Protein AF-A0ABD3X5U1-F1 (afdb_monomer_lite)

Sequence (118 aa):
MTSWTQRNTDVVCRMMMYHSSTPNHYVFNGTSTTILIGDIQCRGNETDIGLCKAFLDKANCTDDVVGIDCSDGIQARLTGGNSSMGYAQLQENGSWKQICSSSWSSEEANVFCKTLGF

Foldseek 3Di:
DQDDDVLLLLLVLVLVVQPAPDKDKDKDFAPDPDQDWTNFAHPNPDNHSVPTDTDSPRPPCPGIDMDIGSDNPWDWDAPDDDLQDHFIWTDDPNDTDTDDPPPDDPVNVVVRSVSSVD

Organism: Sinanodonta woodiana (NCBI:txid1069815)

pLDDT: mean 85.35, std 11.41, range [44.31, 96.62]

Secondary structure (DSSP, 8-state):
-----HHHHHHHHHHTT---SS-EEEEEE---SS---EEEE--S--SSGGGSEEE--TTS-SSEEEEEE------EEEEEEETTEEEEEEEETTEEEEPPGGG--HHHHHHHHHHTT-

Radius of gyration: 19.7 Å; chains: 1; bounding box: 42×25×54 Å

Structure (mmCIF, N/CA/C/O backbone):
data_AF-A0ABD3X5U1-F1
#
_entry.id   AF-A0ABD3X5U1-F1
#
loop_
_atom_site.group_PDB
_atom_site.id
_atom_site.type_symbol
_atom_site.label_atom_id
_atom_site.label_alt_id
_atom_site.label_comp_id
_atom_site.label_asym_id
_atom_site.label_entity_id
_atom_site.label_seq_id
_atom_site.pdbx_PDB_ins_code
_atom_site.Cartn_x
_atom_site.Cartn_y
_atom_site.Cartn_z
_atom_site.occupancy
_atom_site.B_iso_or_equiv
_atom_site.auth_seq_id
_atom_site.auth_comp_id
_atom_site.auth_asym_id
_atom_site.auth_atom_id
_atom_site.pdbx_PDB_model_num
ATOM 1 N N . MET A 1 1 ? -13.784 -13.616 19.679 1.00 44.31 1 MET A N 1
ATOM 2 C CA . MET A 1 1 ? -13.050 -13.433 18.410 1.00 44.31 1 MET A CA 1
ATOM 3 C C . MET A 1 1 ? -13.490 -12.112 17.822 1.00 44.31 1 MET A C 1
ATOM 5 O O . MET A 1 1 ? -14.577 -12.025 17.267 1.00 44.31 1 MET A O 1
ATOM 9 N N . THR A 1 2 ? -12.695 -11.076 18.039 1.00 56.81 2 THR A N 1
ATOM 10 C CA . THR A 1 2 ? -12.991 -9.709 17.615 1.00 56.81 2 THR A CA 1
ATOM 11 C C . THR A 1 2 ? -12.175 -9.460 16.351 1.00 56.81 2 THR A C 1
ATOM 13 O O . THR A 1 2 ? -11.057 -8.957 16.410 1.00 56.81 2 THR A O 1
ATOM 16 N N . SER A 1 3 ? -12.649 -9.952 15.205 1.00 73.31 3 SER A N 1
ATOM 17 C CA . SER A 1 3 ? -11.890 -9.824 13.958 1.00 73.31 3 SER A CA 1
ATOM 18 C C . SER A 1 3 ? -11.961 -8.384 13.464 1.00 73.31 3 SER A C 1
ATOM 20 O O . SER A 1 3 ? -13.058 -7.877 13.208 1.00 73.31 3 SER A O 1
ATOM 22 N N . TRP A 1 4 ? -10.806 -7.742 13.294 1.00 86.81 4 TRP A N 1
ATOM 23 C CA . TRP A 1 4 ? -10.717 -6.515 12.509 1.00 86.81 4 TRP A CA 1
ATOM 24 C C . TRP A 1 4 ? -11.332 -6.741 11.124 1.00 86.81 4 TRP A C 1
ATOM 26 O O . TRP A 1 4 ? -11.215 -7.825 10.554 1.00 86.81 4 TRP A O 1
ATOM 36 N N . THR A 1 5 ? -12.037 -5.740 10.599 1.00 90.94 5 THR 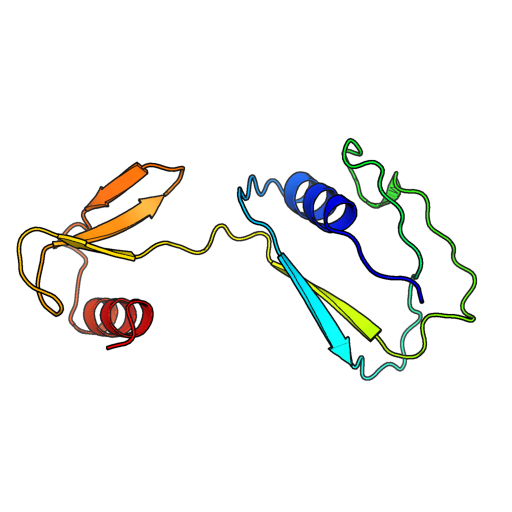A N 1
ATOM 37 C CA . THR A 1 5 ? -12.764 -5.869 9.330 1.00 90.94 5 THR A CA 1
ATOM 38 C C . THR A 1 5 ? -12.230 -4.906 8.285 1.00 90.94 5 THR A C 1
ATOM 40 O O . THR A 1 5 ? -11.718 -3.839 8.619 1.00 90.94 5 THR A O 1
ATOM 43 N N . GLN A 1 6 ? -12.455 -5.233 7.010 1.00 92.19 6 GLN A N 1
ATOM 44 C CA . GLN A 1 6 ? -12.116 -4.343 5.900 1.00 92.19 6 GLN A CA 1
ATOM 45 C C . GLN A 1 6 ? -12.756 -2.955 6.044 1.00 92.19 6 GLN A C 1
ATOM 47 O O . GLN A 1 6 ? -12.113 -1.954 5.770 1.00 92.19 6 GLN A O 1
ATOM 52 N N . ARG A 1 7 ? -13.982 -2.870 6.581 1.00 94.12 7 ARG A N 1
ATOM 53 C CA . ARG A 1 7 ? -14.658 -1.582 6.816 1.00 94.12 7 ARG A CA 1
ATOM 54 C C . ARG A 1 7 ? -13.887 -0.684 7.777 1.00 94.12 7 ARG A C 1
ATOM 56 O O . ARG A 1 7 ? -13.897 0.530 7.606 1.00 94.12 7 ARG A O 1
ATOM 63 N N . ASN A 1 8 ? -13.234 -1.269 8.780 1.00 93.88 8 ASN A N 1
ATOM 64 C CA . ASN A 1 8 ? -12.385 -0.510 9.692 1.00 93.88 8 ASN A CA 1
ATOM 65 C C . ASN A 1 8 ? -11.135 -0.011 8.957 1.00 93.88 8 ASN A C 1
ATOM 67 O O . ASN A 1 8 ? -10.774 1.154 9.095 1.00 93.88 8 ASN A O 1
ATOM 71 N N . THR A 1 9 ? -10.513 -0.872 8.145 1.00 94.00 9 THR A N 1
ATOM 72 C CA . THR A 1 9 ? -9.364 -0.521 7.296 1.00 94.00 9 THR A CA 1
ATOM 73 C C . THR A 1 9 ? -9.698 0.649 6.371 1.00 94.00 9 THR A C 1
ATOM 75 O O . THR A 1 9 ? -8.972 1.640 6.353 1.00 94.00 9 THR A O 1
ATOM 78 N N . ASP A 1 10 ? -10.836 0.590 5.678 1.00 93.44 10 ASP A N 1
ATOM 79 C CA . ASP A 1 10 ? -11.265 1.623 4.733 1.00 93.44 10 ASP A CA 1
ATOM 80 C C . ASP A 1 10 ? -11.475 2.980 5.427 1.00 93.44 10 ASP A C 1
ATOM 82 O O . ASP A 1 10 ? -11.067 4.018 4.903 1.00 93.44 10 ASP A O 1
ATOM 86 N N . VAL A 1 11 ? -12.076 2.988 6.626 1.00 95.12 11 VAL A N 1
ATOM 87 C CA . VAL A 1 11 ? -12.258 4.214 7.422 1.00 95.12 11 VAL A CA 1
ATOM 88 C C . VAL A 1 11 ? -10.913 4.806 7.830 1.00 95.12 11 VAL A C 1
ATOM 90 O O . VAL A 1 11 ? -10.719 6.008 7.661 1.00 95.12 11 VAL A O 1
ATOM 93 N N . VAL A 1 12 ? -9.973 3.989 8.316 1.00 94.88 12 VAL A N 1
ATOM 94 C CA . VAL A 1 12 ? -8.644 4.470 8.729 1.00 94.88 12 VAL A CA 1
ATOM 95 C C . VAL A 1 12 ? -7.865 5.031 7.544 1.00 94.88 12 VAL A C 1
ATOM 97 O O . VAL A 1 12 ? -7.318 6.130 7.631 1.00 94.88 12 VAL A O 1
ATOM 100 N N . CYS A 1 13 ? -7.842 4.319 6.418 1.00 94.31 13 CYS A N 1
ATOM 101 C CA . CYS A 1 13 ? -7.121 4.780 5.239 1.00 94.31 13 CYS A CA 1
ATOM 102 C C . CYS A 1 13 ? -7.712 6.073 4.684 1.00 94.31 13 CYS A C 1
ATOM 104 O O . CYS A 1 13 ? -6.971 7.026 4.435 1.00 94.31 13 CYS A O 1
ATOM 106 N N . ARG A 1 14 ? -9.044 6.162 4.611 1.00 92.81 14 ARG A N 1
ATOM 107 C CA . ARG A 1 14 ? -9.727 7.388 4.195 1.00 92.81 14 ARG A CA 1
ATOM 108 C C . ARG A 1 14 ? -9.484 8.549 5.161 1.00 92.81 14 ARG A C 1
ATOM 110 O O . ARG A 1 14 ? -9.244 9.659 4.699 1.00 92.81 14 ARG A O 1
ATOM 117 N N . MET A 1 15 ? -9.514 8.310 6.474 1.00 94.75 15 MET A N 1
ATOM 118 C CA . MET A 1 15 ? -9.215 9.315 7.507 1.00 94.75 15 MET A CA 1
ATOM 119 C C . MET A 1 15 ? -7.805 9.901 7.334 1.00 94.75 15 MET A C 1
ATOM 121 O O . MET A 1 15 ? -7.598 11.095 7.535 1.00 94.75 15 MET A O 1
ATOM 125 N N . MET A 1 16 ? -6.844 9.079 6.907 1.00 92.19 16 MET A N 1
ATOM 126 C CA . MET A 1 16 ? -5.475 9.498 6.592 1.00 92.19 16 MET A CA 1
ATOM 127 C C . MET A 1 16 ? -5.298 10.026 5.155 1.00 92.19 16 MET A C 1
ATOM 129 O O . MET A 1 16 ? -4.168 10.220 4.714 1.00 92.19 16 MET A O 1
ATOM 133 N N . MET A 1 17 ? -6.391 10.272 4.422 1.00 89.00 17 MET A N 1
ATOM 134 C CA . MET A 1 17 ? -6.410 10.756 3.032 1.00 89.00 17 MET A CA 1
ATOM 135 C C . MET A 1 17 ? -5.829 9.785 1.988 1.00 89.00 17 MET A C 1
ATOM 137 O O . MET A 1 17 ? -5.613 10.171 0.835 1.00 89.00 17 MET A O 1
ATOM 141 N N . TYR A 1 18 ? -5.639 8.513 2.343 1.00 87.56 18 TYR A N 1
ATOM 142 C CA . TYR A 1 18 ? -5.313 7.465 1.381 1.00 87.56 18 TYR A CA 1
ATOM 143 C C . TYR A 1 18 ? -6.588 6.982 0.690 1.00 87.56 18 TYR A C 1
ATOM 145 O O . TYR A 1 18 ? -7.533 6.520 1.330 1.00 87.56 18 TYR A O 1
ATOM 153 N N . HIS A 1 19 ? -6.596 7.059 -0.638 1.00 80.44 19 HIS A N 1
ATOM 154 C CA . HIS A 1 19 ? -7.692 6.585 -1.487 1.00 80.44 19 HIS A CA 1
ATOM 155 C C . HIS A 1 19 ? -7.349 5.225 -2.087 1.00 80.44 19 HIS A C 1
ATOM 157 O O . HIS A 1 19 ? -7.521 5.011 -3.284 1.00 80.44 19 HIS A O 1
ATOM 163 N N . SER A 1 20 ? -6.801 4.341 -1.251 1.00 78.31 20 SER A N 1
ATOM 164 C CA . SER A 1 20 ? -6.371 3.035 -1.714 1.00 78.31 20 SER A CA 1
ATOM 165 C C . SER A 1 20 ? -7.552 2.252 -2.275 1.00 78.31 20 SER A C 1
ATOM 167 O O . SER A 1 20 ? -8.619 2.173 -1.666 1.00 78.31 20 SER A O 1
ATOM 169 N N . SER A 1 21 ? -7.347 1.689 -3.456 1.00 76.25 21 SER A N 1
ATOM 170 C CA . SER A 1 21 ? -8.261 0.767 -4.117 1.00 76.25 21 SER A CA 1
ATOM 171 C C . SER A 1 21 ? -8.263 -0.602 -3.436 1.00 76.25 21 SER A C 1
ATOM 173 O O . SER A 1 21 ? -9.260 -1.321 -3.504 1.00 76.25 21 SER A O 1
ATOM 175 N N . THR A 1 22 ? -7.153 -0.977 -2.793 1.00 83.38 22 THR A N 1
ATOM 176 C CA . THR A 1 22 ? -6.978 -2.281 -2.138 1.00 83.38 22 THR A CA 1
ATOM 177 C C . THR A 1 22 ? -6.273 -2.162 -0.781 1.00 83.38 22 THR A C 1
ATOM 179 O O . THR A 1 22 ? -5.215 -2.771 -0.599 1.00 83.38 22 THR A O 1
ATOM 182 N N . PRO A 1 23 ? -6.819 -1.399 0.184 1.00 89.50 23 PRO A N 1
ATOM 183 C CA . PRO A 1 23 ? -6.197 -1.274 1.490 1.00 89.50 23 PRO A CA 1
ATOM 184 C C . PRO A 1 23 ? -6.267 -2.619 2.210 1.00 89.50 23 PRO A C 1
ATOM 186 O O . PRO A 1 23 ? -7.257 -3.346 2.101 1.00 89.50 23 PRO A O 1
ATOM 189 N N . ASN A 1 24 ? -5.225 -2.954 2.960 1.00 90.69 24 ASN A N 1
ATOM 190 C CA . ASN A 1 24 ? -5.102 -4.251 3.607 1.00 90.69 24 ASN A CA 1
ATOM 191 C C . ASN A 1 24 ? -4.834 -4.113 5.106 1.00 90.69 24 ASN A C 1
ATOM 193 O O . ASN A 1 24 ? -4.445 -3.057 5.605 1.00 90.69 24 ASN A O 1
ATOM 197 N N . HIS A 1 25 ? -5.055 -5.195 5.842 1.00 92.31 25 HIS A N 1
ATOM 198 C CA . HIS A 1 25 ? -4.715 -5.270 7.252 1.00 92.31 25 HIS A CA 1
ATOM 199 C C . HIS A 1 25 ? -4.099 -6.621 7.592 1.00 92.31 25 HIS A C 1
ATOM 201 O O . HIS A 1 25 ? -4.385 -7.642 6.968 1.00 92.31 25 HIS A O 1
ATOM 207 N N . TYR A 1 26 ? -3.262 -6.612 8.618 1.00 90.62 26 TYR A N 1
ATOM 208 C CA . TYR A 1 26 ? -2.515 -7.768 9.081 1.00 90.62 26 TYR A CA 1
ATOM 209 C C . TYR A 1 26 ? -2.676 -7.887 10.589 1.00 90.62 26 TYR A C 1
ATOM 211 O O . TYR A 1 26 ? -2.691 -6.880 11.300 1.00 90.62 26 TYR A O 1
ATOM 219 N N . VAL A 1 27 ? -2.790 -9.120 11.072 1.00 87.56 27 VAL A N 1
ATOM 220 C CA . VAL A 1 27 ? -2.837 -9.419 12.503 1.00 87.56 27 VAL A CA 1
ATOM 221 C C . VAL A 1 27 ? -1.464 -9.912 12.928 1.00 87.56 27 VAL A C 1
ATOM 223 O O . VAL A 1 27 ? -0.914 -10.832 12.321 1.00 87.56 27 VAL A O 1
ATOM 226 N N . PHE A 1 28 ? -0.914 -9.286 13.960 1.00 85.44 28 PHE A N 1
ATOM 227 C CA . PHE A 1 28 ? 0.367 -9.646 14.548 1.00 85.44 28 PHE A CA 1
ATOM 228 C C . PHE A 1 28 ? 0.184 -9.992 16.017 1.00 85.44 28 PHE A C 1
ATOM 230 O O . PHE A 1 28 ? -0.705 -9.462 16.682 1.00 85.44 28 PHE A O 1
ATOM 237 N N . ASN A 1 29 ? 1.093 -10.806 16.545 1.00 84.06 29 ASN A N 1
ATOM 238 C CA . ASN A 1 29 ? 1.205 -10.972 17.985 1.00 84.06 29 ASN A CA 1
ATOM 239 C C . ASN A 1 29 ? 1.816 -9.697 18.566 1.00 84.06 29 ASN A C 1
ATOM 241 O O . ASN A 1 29 ? 2.957 -9.340 18.257 1.00 84.06 29 ASN A O 1
ATOM 245 N N . GLY A 1 30 ? 1.051 -9.005 19.396 1.00 74.31 30 GLY A N 1
ATOM 246 C CA . GLY A 1 30 ? 1.548 -7.922 20.221 1.00 74.31 30 GLY A CA 1
ATOM 247 C C . GLY A 1 30 ? 2.507 -8.443 21.286 1.00 74.31 30 GLY A C 1
ATOM 248 O O . GLY A 1 30 ? 2.537 -9.620 21.633 1.00 74.31 30 GLY A O 1
ATOM 249 N N . THR A 1 31 ? 3.326 -7.542 21.809 1.00 67.19 31 THR A N 1
ATOM 250 C CA . THR A 1 31 ? 4.350 -7.837 22.823 1.00 67.19 31 THR A CA 1
ATOM 251 C C . THR A 1 31 ? 3.987 -7.224 24.187 1.00 67.19 31 THR A C 1
ATOM 253 O O . THR A 1 31 ? 4.861 -6.844 24.960 1.00 67.19 31 THR A O 1
ATOM 256 N N . SER A 1 32 ? 2.690 -7.026 24.456 1.00 64.00 32 SER A N 1
ATOM 257 C CA . SER A 1 32 ? 2.191 -5.822 25.133 1.00 64.00 32 SER A CA 1
ATOM 258 C C . SER A 1 32 ? 2.402 -5.734 26.655 1.00 64.00 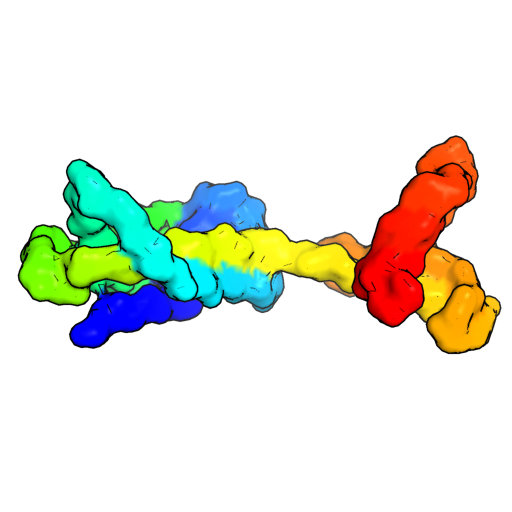32 SER A C 1
ATOM 260 O O . SER A 1 32 ? 1.968 -6.582 27.428 1.00 64.00 32 SER A O 1
ATOM 262 N N . THR A 1 33 ? 2.921 -4.577 27.087 1.00 59.66 33 THR A N 1
ATOM 263 C CA . THR A 1 33 ? 2.695 -3.944 28.406 1.00 59.66 33 THR A CA 1
ATOM 264 C C . THR A 1 33 ? 1.645 -2.811 28.350 1.00 59.66 33 THR A C 1
ATOM 266 O O . THR A 1 33 ? 1.467 -2.069 29.314 1.00 59.66 33 THR A O 1
ATOM 269 N N . THR A 1 34 ? 0.945 -2.644 27.222 1.00 63.84 34 THR A N 1
ATOM 270 C CA . THR A 1 34 ? 0.035 -1.524 26.900 1.00 63.84 34 THR A CA 1
ATOM 271 C C . THR A 1 34 ? -1.447 -1.925 26.933 1.00 63.84 34 THR A C 1
ATOM 273 O O . THR A 1 34 ? -1.813 -3.077 26.698 1.00 63.84 34 THR A O 1
ATOM 276 N N . ILE A 1 35 ? -2.319 -0.949 27.212 1.00 64.94 35 ILE A N 1
ATOM 277 C CA . ILE A 1 35 ? -3.782 -1.086 27.146 1.00 64.94 35 ILE A CA 1
ATOM 278 C C . ILE A 1 35 ? -4.223 -1.157 25.677 1.00 64.94 35 ILE A C 1
ATOM 280 O O . ILE A 1 35 ? -3.996 -0.217 24.920 1.00 64.94 35 ILE A O 1
ATOM 284 N N . LEU A 1 36 ? -4.877 -2.255 25.296 1.00 73.00 36 LEU A N 1
ATOM 285 C CA . LEU A 1 36 ? -5.425 -2.469 23.955 1.00 73.00 36 LEU A CA 1
ATOM 286 C C . LEU A 1 36 ? -6.890 -2.007 23.871 1.00 73.00 36 LEU A C 1
ATOM 288 O O . LEU A 1 36 ? -7.640 -2.128 24.842 1.00 73.00 36 LEU A O 1
ATOM 292 N N . ILE A 1 37 ? -7.289 -1.505 22.698 1.00 76.19 37 ILE A N 1
ATOM 293 C CA . ILE A 1 37 ? -8.681 -1.194 22.344 1.00 76.19 37 ILE A CA 1
ATOM 294 C C . ILE A 1 37 ? -9.151 -2.263 21.360 1.00 76.19 37 ILE A C 1
ATOM 296 O O . ILE A 1 37 ? -8.573 -2.412 20.284 1.00 76.19 37 ILE A O 1
ATOM 300 N N . GLY A 1 38 ? -10.186 -3.004 21.745 1.00 77.00 38 GLY A N 1
ATOM 301 C CA . GLY A 1 38 ? -10.779 -4.060 20.932 1.00 77.00 38 GLY A CA 1
ATOM 302 C C . GLY A 1 38 ? -12.082 -3.644 20.256 1.00 77.00 38 GLY A C 1
ATOM 303 O O . GLY A 1 38 ? -12.615 -2.560 20.493 1.00 77.00 38 GLY A O 1
ATOM 304 N N . ASP A 1 39 ? -12.607 -4.551 19.428 1.00 81.12 39 ASP A N 1
ATOM 305 C CA . ASP A 1 39 ? -13.998 -4.520 18.954 1.00 81.12 39 ASP A CA 1
ATOM 306 C C . ASP A 1 39 ? -14.447 -3.203 18.296 1.00 81.12 39 ASP A C 1
ATOM 308 O O . ASP A 1 39 ? -15.582 -2.746 18.459 1.00 81.12 39 ASP A O 1
ATOM 312 N N . ILE A 1 40 ? -13.563 -2.588 17.509 1.00 87.75 40 ILE A N 1
ATOM 313 C CA . ILE A 1 40 ? -13.939 -1.464 16.650 1.00 87.75 40 ILE A CA 1
ATOM 314 C C . ILE A 1 40 ? -14.834 -1.996 15.522 1.00 87.75 40 ILE A C 1
ATOM 316 O O . ILE A 1 40 ? -14.470 -2.926 14.802 1.00 87.75 40 ILE A O 1
ATOM 320 N N . GLN A 1 41 ? -16.020 -1.412 15.372 1.00 90.56 41 GLN A N 1
ATOM 321 C CA . GLN A 1 41 ? -17.058 -1.816 14.427 1.00 90.56 41 GLN A CA 1
ATOM 322 C C . GLN A 1 41 ? -17.527 -0.612 13.610 1.00 90.56 41 GLN A C 1
ATOM 324 O O . GLN A 1 41 ? -18.529 0.035 13.932 1.00 90.56 41 GLN A O 1
ATOM 329 N N . CYS A 1 42 ? -16.800 -0.318 12.536 1.00 93.75 42 CYS A N 1
ATOM 330 C CA . CYS A 1 42 ? -17.196 0.700 11.574 1.00 93.75 42 CYS A CA 1
ATOM 331 C C . CYS A 1 42 ? -18.298 0.187 10.629 1.00 93.75 42 CYS A C 1
ATOM 333 O O . CYS A 1 42 ? -18.329 -0.976 10.210 1.00 93.75 42 CYS A O 1
ATOM 335 N N . ARG A 1 43 ? -19.199 1.086 10.231 1.00 94.75 43 ARG A N 1
ATOM 336 C CA . ARG A 1 43 ? -20.166 0.898 9.142 1.00 94.75 43 ARG A CA 1
ATOM 337 C C . ARG A 1 43 ? -19.498 1.036 7.774 1.00 94.75 43 ARG A C 1
ATOM 339 O O . ARG A 1 43 ? -19.979 0.431 6.818 1.00 94.75 43 ARG A O 1
ATOM 346 N N . GLY A 1 44 ? -18.397 1.784 7.698 1.00 92.81 44 GLY A N 1
ATOM 347 C CA . GLY A 1 44 ? -17.608 2.052 6.492 1.00 92.81 44 GLY A CA 1
ATOM 348 C C . GLY A 1 44 ? -17.818 3.457 5.917 1.00 92.81 44 GLY A C 1
ATOM 349 O O . GLY A 1 44 ? -17.149 3.845 4.959 1.00 92.81 44 GLY A O 1
ATOM 350 N N . ASN A 1 45 ? -18.725 4.253 6.486 1.00 94.62 45 ASN A N 1
ATOM 351 C CA . ASN A 1 45 ? -19.014 5.624 6.048 1.00 94.62 45 ASN A CA 1
ATOM 352 C C . ASN A 1 45 ? -18.573 6.690 7.061 1.00 94.62 45 ASN A C 1
ATOM 354 O O . ASN A 1 45 ? -18.750 7.879 6.811 1.00 94.62 45 ASN A O 1
ATOM 358 N N . GLU A 1 46 ? -17.984 6.274 8.178 1.00 96.62 46 GLU A N 1
ATOM 359 C CA . GLU A 1 46 ? -17.394 7.162 9.167 1.00 96.62 46 GLU A CA 1
ATOM 360 C C . GLU A 1 46 ? -16.206 7.930 8.575 1.00 96.62 46 GLU A C 1
ATOM 362 O O . GLU A 1 46 ? -15.390 7.381 7.832 1.00 96.62 46 GLU A O 1
ATOM 367 N N . THR A 1 47 ? -16.094 9.216 8.900 1.00 94.88 47 THR A N 1
ATOM 368 C CA . THR A 1 47 ? -14.958 10.054 8.481 1.00 94.88 47 THR A CA 1
ATOM 369 C C . THR A 1 47 ? -13.741 9.901 9.390 1.00 94.88 47 THR A C 1
ATOM 371 O O . THR A 1 47 ? -12.657 10.337 9.026 1.00 94.88 47 THR A O 1
ATOM 374 N N . ASP A 1 48 ? -13.931 9.305 10.565 1.00 94.56 48 ASP A N 1
ATOM 375 C CA . ASP A 1 48 ? -12.925 9.152 11.610 1.00 94.56 48 ASP A CA 1
ATOM 376 C C . ASP A 1 48 ? -13.189 7.843 12.368 1.00 94.56 48 ASP A C 1
ATOM 378 O O . ASP A 1 48 ? -14.347 7.505 12.638 1.00 94.56 48 ASP A O 1
ATOM 382 N N . ILE A 1 49 ? -12.135 7.096 12.709 1.00 93.50 49 ILE A N 1
ATOM 383 C CA . ILE A 1 49 ? -12.263 5.812 13.417 1.00 93.50 49 ILE A CA 1
ATOM 384 C C . ILE A 1 49 ? -12.878 5.964 14.817 1.00 93.50 49 ILE A C 1
ATOM 386 O O . ILE A 1 49 ? -13.542 5.050 15.302 1.00 93.50 49 ILE A O 1
ATOM 390 N N . GLY A 1 50 ? -12.731 7.130 15.449 1.00 91.94 50 GLY A N 1
ATOM 391 C CA . GLY A 1 50 ? -13.355 7.466 16.726 1.00 91.94 50 GLY A CA 1
ATOM 392 C C . GLY A 1 50 ? -14.878 7.610 16.654 1.00 91.94 50 GLY A C 1
ATOM 393 O O . GLY A 1 50 ? -15.536 7.598 17.692 1.00 91.94 50 GLY A O 1
ATOM 394 N N . LEU A 1 51 ? -15.457 7.710 15.451 1.00 94.69 51 LEU A N 1
ATOM 395 C CA . LEU A 1 51 ? -16.909 7.684 15.240 1.00 94.69 51 LEU A CA 1
ATOM 396 C C . LEU A 1 51 ? -17.462 6.260 15.094 1.00 94.69 51 LEU A C 1
ATOM 398 O O . LEU A 1 51 ? -18.681 6.071 15.105 1.00 94.69 51 LEU A O 1
ATOM 402 N N . CYS A 1 52 ? -16.590 5.259 14.959 1.00 92.38 52 CYS A N 1
ATOM 403 C CA . CYS A 1 52 ? -17.003 3.867 14.930 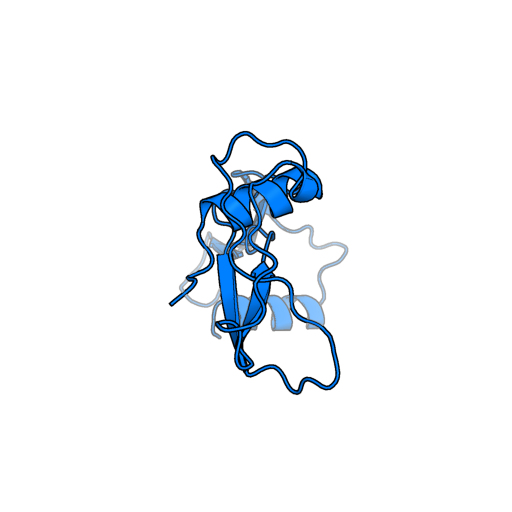1.00 92.38 52 CYS A CA 1
ATOM 404 C C . CYS A 1 52 ? -17.413 3.406 16.329 1.00 92.38 52 CYS A C 1
ATOM 406 O O . CYS A 1 52 ? -16.909 3.871 17.353 1.00 92.38 52 CYS A O 1
ATOM 408 N N . LYS A 1 53 ? -18.329 2.439 16.390 1.00 89.62 53 LYS A N 1
ATOM 409 C CA . LYS A 1 53 ? -18.682 1.820 17.666 1.00 89.62 53 LYS A CA 1
ATOM 410 C C . LYS A 1 53 ? -17.480 1.015 18.161 1.00 89.62 53 LYS A C 1
ATOM 412 O O . LYS A 1 53 ? -16.975 0.188 17.413 1.00 89.62 53 LYS A O 1
ATOM 417 N N . ALA A 1 54 ? -17.047 1.228 19.399 1.00 82.12 54 ALA A N 1
ATOM 418 C CA . ALA A 1 54 ? -15.973 0.458 20.021 1.00 82.12 54 ALA A CA 1
ATOM 419 C C . ALA A 1 54 ? -16.453 -0.134 21.349 1.00 82.12 54 ALA A C 1
ATOM 421 O O . ALA A 1 54 ? -17.205 0.513 22.084 1.00 82.12 54 ALA A O 1
ATOM 422 N N . PHE A 1 55 ? -16.015 -1.353 21.659 1.00 75.56 55 PHE A N 1
ATOM 423 C CA . PHE A 1 55 ? -16.250 -1.971 22.959 1.00 75.56 55 PHE A CA 1
ATOM 424 C C . PHE A 1 55 ? -14.928 -2.053 23.717 1.00 75.56 55 PHE A C 1
ATOM 426 O O . PHE A 1 55 ? -13.996 -2.742 23.320 1.00 75.56 55 PHE A O 1
ATOM 433 N N . LEU A 1 56 ? -14.852 -1.322 24.826 1.00 65.31 56 LEU A N 1
ATOM 434 C CA . LEU A 1 56 ? -13.649 -1.224 25.656 1.00 65.31 56 LEU A CA 1
ATOM 435 C C . LEU A 1 56 ? -13.516 -2.379 26.660 1.00 65.31 56 LEU A C 1
ATOM 437 O O . LEU A 1 56 ? -12.614 -2.351 27.498 1.00 65.31 56 LEU A O 1
ATOM 441 N N . ASP A 1 57 ? -14.409 -3.375 26.612 1.00 58.88 57 ASP A N 1
ATOM 442 C CA . ASP A 1 57 ? -14.388 -4.479 27.567 1.00 58.88 57 ASP A CA 1
ATOM 443 C C . ASP A 1 57 ? -13.215 -5.421 27.263 1.00 58.88 57 ASP A C 1
ATOM 445 O O . ASP A 1 57 ? -13.236 -6.280 26.382 1.00 58.88 57 ASP A O 1
ATOM 449 N N . LYS A 1 58 ? -12.159 -5.190 28.041 1.00 55.50 58 LYS A N 1
ATOM 450 C CA . LYS A 1 58 ? -10.781 -5.691 27.982 1.00 55.50 58 LYS A CA 1
ATOM 451 C C . LYS A 1 58 ? -10.616 -7.221 27.986 1.00 55.50 58 LYS A C 1
ATOM 453 O O . LYS A 1 58 ? -9.490 -7.703 27.981 1.00 55.50 58 LYS A O 1
ATOM 458 N N . ALA A 1 59 ? -11.700 -7.992 28.040 1.00 55.69 59 ALA A N 1
ATOM 459 C CA . ALA A 1 59 ? -11.651 -9.437 28.258 1.00 55.69 59 ALA A CA 1
ATOM 460 C C . ALA A 1 59 ? -11.230 -10.250 27.017 1.00 55.69 59 ALA A C 1
ATOM 462 O O . ALA A 1 59 ? -10.827 -11.399 27.171 1.00 55.69 59 ALA A O 1
ATOM 463 N N . ASN A 1 60 ? -11.302 -9.679 25.805 1.00 56.47 60 ASN A N 1
ATOM 464 C CA . ASN A 1 60 ? -11.173 -10.447 24.555 1.00 56.47 60 ASN A CA 1
ATOM 465 C C . ASN A 1 60 ? -9.997 -10.066 23.637 1.00 56.47 60 ASN A C 1
ATOM 467 O O . ASN A 1 60 ? -9.823 -10.717 22.608 1.00 56.47 60 ASN A O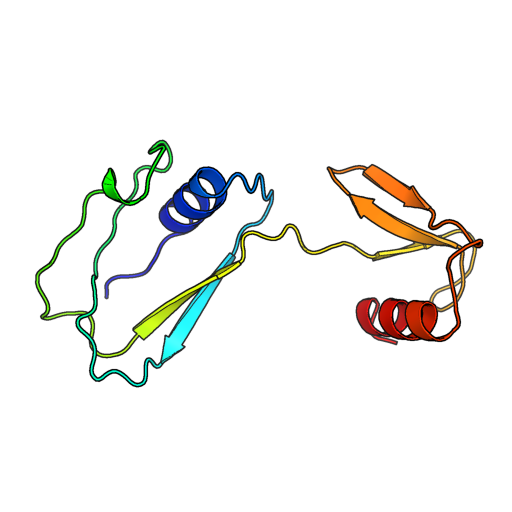 1
ATOM 471 N N . CYS A 1 61 ? -9.191 -9.059 23.985 1.00 63.66 61 CYS A N 1
ATOM 472 C CA . CYS A 1 61 ? -7.950 -8.747 23.269 1.00 63.66 61 CYS A CA 1
ATOM 473 C C . CYS A 1 61 ? -6.779 -9.277 24.087 1.00 63.66 61 CYS A C 1
ATOM 475 O O . CYS A 1 61 ? -6.354 -8.634 25.045 1.00 63.66 61 CYS A O 1
ATOM 477 N N . THR A 1 62 ? -6.327 -10.484 23.750 1.00 63.88 62 THR A N 1
ATOM 478 C CA . THR A 1 62 ? -5.309 -11.195 24.525 1.00 63.88 62 THR A CA 1
ATOM 479 C C . THR A 1 62 ? -3.916 -10.688 24.203 1.00 63.88 62 THR A C 1
ATOM 481 O O . THR A 1 62 ? -3.231 -10.317 25.139 1.00 63.88 62 THR A O 1
ATOM 484 N N . ASP A 1 63 ? -3.556 -10.565 22.921 1.00 72.75 63 ASP A N 1
ATOM 485 C CA . ASP A 1 63 ? -2.279 -9.983 22.470 1.00 72.75 63 ASP A CA 1
ATOM 486 C C . ASP A 1 63 ? -2.308 -9.504 21.006 1.00 72.75 63 ASP A C 1
ATOM 488 O O . ASP A 1 63 ? -1.386 -8.824 20.572 1.00 72.75 63 ASP A O 1
ATOM 492 N N . ASP A 1 64 ? -3.343 -9.825 20.226 1.00 79.25 64 ASP A N 1
ATOM 493 C CA . ASP A 1 64 ? -3.395 -9.497 18.799 1.00 79.25 64 ASP A CA 1
ATOM 494 C C . ASP A 1 64 ? -3.433 -7.980 18.555 1.00 79.25 64 ASP A C 1
ATOM 496 O O . ASP A 1 64 ? -4.308 -7.265 19.054 1.00 79.25 64 ASP A O 1
ATOM 500 N N . VAL A 1 65 ? -2.503 -7.491 17.736 1.00 83.25 65 VAL A N 1
ATOM 501 C CA . VAL A 1 65 ? -2.470 -6.108 17.247 1.00 83.25 65 VAL A CA 1
ATOM 502 C C . VAL A 1 65 ? -2.690 -6.080 15.741 1.00 83.25 65 VAL A C 1
ATOM 504 O O . VAL A 1 65 ? -2.310 -7.002 15.019 1.00 83.25 65 VAL A O 1
ATOM 507 N N . VAL A 1 66 ? -3.302 -5.002 15.256 1.00 88.44 66 VAL A N 1
ATOM 508 C CA . VAL A 1 66 ? -3.594 -4.822 13.831 1.00 88.44 66 VAL A CA 1
ATOM 509 C C . VAL A 1 66 ? -2.602 -3.839 13.226 1.00 88.44 66 VAL A C 1
ATOM 511 O O . VAL A 1 66 ? -2.453 -2.726 13.726 1.00 88.44 66 VAL A O 1
ATOM 514 N N . GLY A 1 67 ? -1.957 -4.228 12.128 1.00 90.44 67 GLY A N 1
ATOM 515 C CA . GLY A 1 67 ? -1.291 -3.291 11.224 1.00 90.44 67 GLY A CA 1
ATOM 516 C C . GLY A 1 67 ? -2.145 -3.039 9.990 1.00 90.44 67 GLY A C 1
ATOM 517 O O . GLY A 1 67 ? -2.831 -3.937 9.505 1.00 90.44 67 GLY A O 1
ATOM 518 N N . ILE A 1 68 ? -2.104 -1.807 9.496 1.00 93.25 68 ILE A N 1
ATOM 519 C CA . ILE A 1 68 ? -2.922 -1.331 8.382 1.00 93.25 68 ILE A CA 1
ATOM 520 C C . ILE A 1 68 ? -1.983 -0.864 7.275 1.00 93.25 68 ILE A C 1
ATOM 522 O O . ILE A 1 68 ? -1.070 -0.079 7.527 1.00 93.25 68 ILE A O 1
ATOM 526 N N . ASP A 1 69 ? -2.230 -1.338 6.061 1.00 91.25 69 ASP A N 1
ATOM 527 C CA . ASP A 1 69 ? -1.562 -0.896 4.846 1.00 91.25 69 ASP A CA 1
ATOM 528 C C . ASP A 1 69 ? -2.571 -0.160 3.967 1.00 91.25 69 ASP A C 1
ATOM 530 O O . ASP A 1 69 ? -3.486 -0.752 3.397 1.00 91.25 69 ASP A O 1
ATOM 534 N N . CYS A 1 70 ? -2.410 1.157 3.909 1.00 90.88 70 CYS A N 1
ATOM 535 C CA . CYS A 1 70 ? -3.232 2.044 3.096 1.00 90.88 70 CYS A CA 1
ATOM 536 C C . CYS A 1 70 ? -2.586 2.384 1.756 1.00 90.88 70 CYS A C 1
ATOM 538 O O . CYS A 1 70 ? -3.060 3.289 1.070 1.00 90.88 70 CYS A O 1
ATOM 540 N N . SER A 1 71 ? -1.468 1.748 1.411 1.00 82.88 71 SER A N 1
ATOM 541 C CA . SER A 1 71 ? -0.825 1.991 0.134 1.00 82.88 71 SER A CA 1
ATOM 542 C C . SER A 1 71 ? -1.529 1.192 -0.958 1.00 82.88 71 SER A C 1
ATOM 544 O O . SER A 1 71 ? -1.766 -0.008 -0.834 1.00 82.88 71 SER A O 1
ATOM 546 N N . ASP A 1 72 ? -1.840 1.861 -2.066 1.00 75.50 72 ASP A N 1
ATOM 547 C CA . ASP A 1 72 ? -1.980 1.141 -3.323 1.00 75.50 72 ASP A CA 1
ATOM 548 C C . ASP A 1 72 ? -0.575 0.719 -3.711 1.00 75.50 72 ASP A C 1
ATOM 550 O O . ASP A 1 72 ? 0.233 1.554 -4.122 1.00 75.50 72 ASP A O 1
ATOM 554 N N . GLY A 1 73 ? -0.256 -0.557 -3.487 1.00 69.69 73 GLY A N 1
ATOM 555 C CA . GLY A 1 73 ? 1.034 -1.111 -3.873 1.00 69.69 73 GLY A CA 1
ATOM 556 C C . GLY A 1 73 ? 1.382 -0.654 -5.289 1.00 69.69 73 GLY A C 1
ATOM 557 O O . GLY A 1 73 ? 0.558 -0.744 -6.203 1.00 69.69 73 GLY A O 1
ATOM 558 N N . ILE A 1 74 ? 2.585 -0.109 -5.470 1.00 76.50 74 ILE A N 1
ATOM 559 C CA . ILE A 1 74 ? 2.988 0.395 -6.780 1.00 76.50 74 ILE A CA 1
ATOM 560 C C . ILE A 1 74 ? 3.127 -0.809 -7.709 1.00 76.50 74 ILE A C 1
ATOM 562 O O . ILE A 1 74 ? 4.023 -1.637 -7.544 1.00 76.50 74 ILE A O 1
ATOM 566 N N . GLN A 1 75 ? 2.239 -0.911 -8.696 1.00 87.19 75 GLN A N 1
ATOM 567 C CA . GLN A 1 75 ? 2.355 -1.957 -9.704 1.0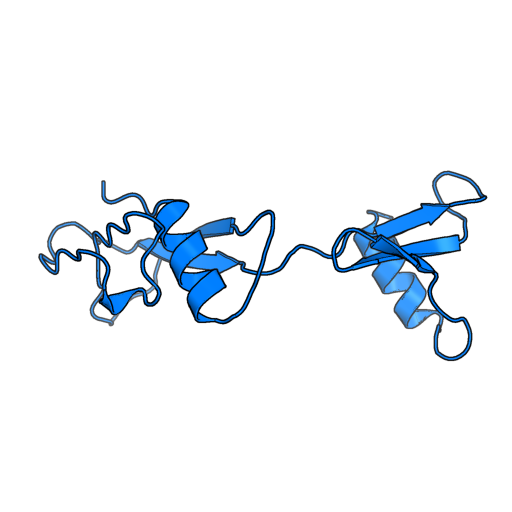0 87.19 75 GLN A CA 1
ATOM 568 C C . GLN A 1 75 ? 3.466 -1.578 -10.676 1.00 87.19 75 GLN A C 1
ATOM 570 O O . GLN A 1 75 ? 3.467 -0.481 -11.235 1.00 87.19 75 GLN A O 1
ATOM 575 N N . ALA A 1 76 ? 4.400 -2.496 -10.892 1.00 92.06 76 ALA A N 1
ATOM 576 C CA . ALA A 1 76 ? 5.498 -2.340 -11.832 1.00 92.06 76 ALA A CA 1
ATOM 577 C C . ALA A 1 76 ? 5.327 -3.315 -13.001 1.00 92.06 76 ALA A C 1
ATOM 579 O O . ALA A 1 76 ? 4.847 -4.434 -12.822 1.00 92.06 76 ALA A O 1
ATOM 580 N N . ARG A 1 77 ? 5.739 -2.911 -14.207 1.00 94.38 77 ARG A N 1
ATOM 581 C CA . ARG A 1 77 ? 5.844 -3.819 -15.361 1.00 94.38 77 ARG A CA 1
ATOM 582 C C . ARG A 1 77 ? 6.912 -3.384 -16.357 1.00 94.38 77 ARG A C 1
ATOM 584 O O . ARG A 1 77 ? 7.241 -2.202 -16.452 1.00 94.38 77 ARG A O 1
ATOM 591 N N . LEU A 1 78 ? 7.373 -4.337 -17.164 1.00 95.44 78 LEU A N 1
ATOM 592 C CA . LEU A 1 78 ? 8.157 -4.087 -18.374 1.00 95.44 78 LEU A CA 1
ATOM 593 C C . LEU A 1 78 ? 7.250 -4.176 -19.607 1.00 95.44 78 LEU A C 1
ATOM 595 O O . LEU A 1 78 ? 6.383 -5.043 -19.693 1.00 95.44 78 LEU A O 1
ATOM 599 N N . THR A 1 79 ? 7.441 -3.276 -20.570 1.00 96.12 79 THR A N 1
ATOM 600 C CA . THR A 1 79 ? 6.710 -3.273 -21.853 1.00 96.12 79 THR A CA 1
ATOM 601 C C . THR A 1 79 ? 7.666 -3.121 -23.035 1.00 96.12 79 THR A C 1
ATOM 603 O O . THR A 1 79 ? 8.770 -2.614 -22.873 1.00 96.12 79 THR A O 1
ATOM 606 N N . GLY A 1 80 ? 7.272 -3.550 -24.238 1.00 93.38 80 GLY A N 1
ATOM 607 C CA . GLY A 1 80 ? 8.080 -3.344 -25.452 1.00 93.38 80 GLY A CA 1
ATOM 608 C C . GLY A 1 80 ? 9.379 -4.160 -25.533 1.00 93.38 80 GLY A C 1
ATOM 609 O O . GLY A 1 80 ? 10.278 -3.787 -26.279 1.00 93.38 80 GLY A O 1
ATOM 610 N N . GLY A 1 81 ? 9.485 -5.258 -24.781 1.00 91.75 81 GLY A N 1
ATOM 611 C CA . GLY A 1 81 ? 10.620 -6.182 -24.827 1.00 91.75 81 GLY A CA 1
ATOM 612 C C . GLY A 1 81 ? 10.198 -7.625 -24.533 1.00 91.75 81 GLY A C 1
ATOM 613 O O . GLY A 1 81 ? 9.228 -8.106 -25.113 1.00 91.75 81 GLY A O 1
ATOM 614 N N . ASN A 1 82 ? 10.925 -8.322 -23.659 1.00 90.81 82 ASN A N 1
ATOM 615 C CA . ASN A 1 82 ? 10.641 -9.703 -23.251 1.00 90.81 82 ASN A CA 1
ATOM 616 C C . ASN A 1 82 ? 10.361 -9.795 -21.738 1.00 90.81 82 ASN A C 1
ATOM 618 O O . ASN A 1 82 ? 10.185 -8.775 -21.076 1.00 90.81 82 ASN A O 1
ATOM 622 N N . SER A 1 83 ? 10.308 -11.012 -21.184 1.00 87.75 83 SER A N 1
ATOM 623 C CA . SER A 1 83 ? 10.004 -11.233 -19.765 1.00 87.75 83 SER A CA 1
ATOM 624 C C . SER A 1 83 ? 10.941 -10.490 -18.812 1.00 87.75 83 SER A C 1
ATOM 626 O O . SER A 1 83 ? 10.502 -10.111 -17.738 1.00 87.75 83 SER A O 1
ATOM 628 N N . SER A 1 84 ? 12.194 -10.251 -19.199 1.00 91.75 84 SER A N 1
ATOM 629 C CA . SER A 1 84 ? 13.248 -9.720 -18.323 1.00 91.75 84 SER A CA 1
ATOM 630 C C . SER A 1 84 ? 13.871 -8.421 -18.846 1.00 91.75 84 SER A C 1
ATOM 632 O O . SER A 1 84 ? 14.887 -7.970 -18.326 1.00 91.75 84 SER A O 1
ATOM 634 N N . MET A 1 85 ? 13.298 -7.814 -19.891 1.00 94.31 85 MET A N 1
ATOM 635 C CA . MET A 1 85 ? 13.815 -6.584 -20.495 1.00 94.31 85 MET A CA 1
ATOM 636 C C . MET A 1 85 ? 12.692 -5.779 -21.150 1.00 94.31 85 MET A C 1
ATOM 638 O O . MET A 1 85 ? 11.881 -6.339 -21.881 1.00 94.31 85 MET A O 1
ATOM 642 N N . GLY A 1 86 ? 12.673 -4.460 -20.956 1.00 94.44 86 GLY A N 1
ATOM 643 C CA . GLY A 1 86 ? 11.723 -3.560 -21.614 1.00 94.44 86 GLY A CA 1
ATOM 644 C C . GLY A 1 86 ? 11.696 -2.165 -20.990 1.00 94.44 86 GLY A C 1
ATOM 645 O O . GLY A 1 86 ? 12.525 -1.829 -20.148 1.00 94.44 86 GLY A O 1
ATOM 646 N N . TYR A 1 87 ? 10.717 -1.355 -21.386 1.00 94.75 87 TYR A N 1
ATOM 647 C CA . TYR A 1 87 ? 10.427 -0.063 -20.773 1.00 94.75 87 TYR A CA 1
ATOM 648 C C . TYR A 1 87 ? 9.760 -0.256 -19.413 1.00 94.75 87 TYR A C 1
ATOM 650 O O . TYR A 1 87 ? 8.659 -0.813 -19.337 1.00 94.75 87 TYR A O 1
ATOM 658 N N . ALA A 1 88 ? 10.412 0.250 -18.368 1.00 94.44 88 ALA A N 1
ATOM 659 C CA . ALA A 1 88 ? 9.876 0.290 -17.017 1.00 94.44 88 ALA A CA 1
ATOM 660 C C . ALA A 1 88 ? 8.655 1.217 -16.941 1.00 94.44 88 ALA A C 1
ATOM 662 O O . ALA A 1 88 ? 8.701 2.378 -17.365 1.00 94.44 88 ALA A O 1
ATOM 663 N N . GLN A 1 89 ? 7.559 0.689 -16.400 1.00 94.44 89 GLN A N 1
ATOM 664 C CA . GLN A 1 89 ? 6.354 1.447 -16.100 1.00 94.44 89 GLN A CA 1
ATOM 665 C C . GLN A 1 89 ? 5.895 1.187 -14.669 1.00 94.44 89 GLN A C 1
ATOM 667 O O . GLN A 1 89 ? 5.926 0.045 -14.208 1.00 94.44 89 GLN A O 1
ATOM 672 N N . LEU A 1 90 ? 5.427 2.245 -14.010 1.00 91.56 90 LEU A N 1
ATOM 673 C CA . LEU A 1 90 ? 4.752 2.183 -12.717 1.00 91.56 90 LEU A CA 1
ATOM 674 C C . LEU A 1 90 ? 3.292 2.595 -12.898 1.00 91.56 90 LEU A C 1
ATOM 676 O O . LEU A 1 90 ? 2.991 3.475 -13.712 1.00 91.56 90 LEU A O 1
ATOM 680 N N . GLN A 1 91 ? 2.385 1.963 -12.162 1.00 87.62 91 GLN A N 1
ATOM 681 C CA . GLN A 1 91 ? 0.998 2.396 -12.097 1.00 87.62 91 GLN A CA 1
ATOM 682 C C . GLN A 1 91 ? 0.823 3.386 -10.948 1.00 87.62 91 GLN A C 1
ATOM 684 O O . GLN A 1 91 ? 1.113 3.074 -9.798 1.00 87.62 91 GLN A O 1
ATOM 689 N N . GLU A 1 92 ? 0.308 4.569 -11.268 1.00 79.75 92 GLU A N 1
ATOM 690 C CA . GLU A 1 92 ? -0.055 5.594 -10.294 1.00 79.75 92 GLU A CA 1
ATOM 691 C C . GLU A 1 92 ? -1.455 6.116 -10.634 1.00 79.75 92 GLU A C 1
ATOM 693 O O . GLU A 1 92 ? -1.724 6.478 -11.784 1.00 79.75 92 GLU A O 1
ATOM 698 N N . ASN A 1 93 ? -2.359 6.143 -9.648 1.00 74.00 93 ASN A N 1
ATOM 699 C CA . ASN A 1 93 ? -3.750 6.590 -9.809 1.00 74.00 93 ASN A CA 1
ATOM 700 C C . ASN A 1 93 ? -4.459 5.919 -11.005 1.00 74.00 93 ASN A C 1
ATOM 702 O O . ASN A 1 93 ? -5.066 6.577 -11.852 1.00 74.00 93 ASN A O 1
ATOM 706 N N . GLY A 1 94 ? -4.302 4.597 -11.129 1.00 77.44 94 GLY A N 1
ATOM 707 C CA . GLY A 1 94 ? -4.893 3.792 -12.204 1.00 77.44 94 GLY A CA 1
ATOM 708 C C . GLY A 1 94 ? -4.229 3.936 -13.579 1.00 77.44 94 GLY A C 1
ATOM 709 O O . GLY A 1 94 ? -4.565 3.182 -14.491 1.00 77.44 94 GLY A O 1
ATOM 710 N N . SER A 1 95 ? -3.256 4.838 -13.741 1.00 86.00 95 SER A N 1
ATOM 711 C CA . SER A 1 95 ? -2.591 5.108 -15.019 1.00 86.00 95 SER A CA 1
ATOM 712 C C . SER A 1 95 ? -1.159 4.587 -15.040 1.00 86.00 95 SER A C 1
ATOM 714 O O . SER A 1 95 ? -0.396 4.788 -14.099 1.00 86.00 95 SER A O 1
ATOM 716 N N . TRP A 1 96 ? -0.771 3.950 -16.145 1.00 92.38 96 TRP A N 1
ATOM 717 C CA . TRP A 1 96 ? 0.603 3.495 -16.357 1.00 92.38 96 TRP A CA 1
ATOM 718 C C . TRP A 1 96 ? 1.483 4.642 -16.852 1.00 92.38 96 TRP A C 1
ATOM 720 O O . TRP A 1 96 ? 1.175 5.268 -17.866 1.00 92.38 96 TRP A O 1
ATOM 730 N N . LYS A 1 97 ? 2.594 4.888 -16.157 1.00 91.56 97 LYS A N 1
ATOM 731 C CA . LYS A 1 97 ? 3.561 5.945 -16.472 1.00 91.56 97 LYS A CA 1
ATOM 732 C C . LYS A 1 97 ? 4.928 5.342 -16.766 1.00 91.56 97 LYS A C 1
ATOM 734 O O . LYS A 1 97 ? 5.372 4.449 -16.051 1.00 91.56 97 LYS A O 1
ATOM 739 N N . GLN A 1 98 ? 5.589 5.829 -17.816 1.00 91.94 98 GLN A N 1
ATOM 740 C CA . GLN A 1 98 ? 6.989 5.498 -18.092 1.00 91.94 98 GLN A CA 1
ATOM 741 C C . GLN A 1 98 ? 7.912 6.311 -17.187 1.00 91.94 98 GLN A C 1
ATOM 743 O O . GLN A 1 98 ? 7.613 7.458 -16.854 1.00 91.94 98 GLN A O 1
ATOM 748 N N . ILE A 1 99 ? 9.042 5.716 -16.818 1.00 90.44 99 ILE A N 1
ATOM 749 C CA . ILE A 1 99 ? 10.036 6.370 -15.971 1.00 90.44 99 ILE A CA 1
ATOM 750 C C . ILE A 1 99 ? 11.019 7.165 -16.839 1.00 90.44 99 ILE A C 1
ATOM 752 O O . ILE A 1 99 ? 11.491 6.676 -17.866 1.00 90.44 99 ILE A O 1
ATOM 756 N N . CYS A 1 100 ? 11.316 8.404 -16.439 1.00 90.81 100 CYS A N 1
ATOM 757 C CA . CYS A 1 100 ? 12.265 9.261 -17.147 1.00 90.81 100 CYS A CA 1
ATOM 758 C C . CYS A 1 100 ? 13.707 8.771 -16.944 1.00 90.81 100 CYS A C 1
ATOM 760 O O . CYS A 1 100 ? 14.121 8.503 -15.818 1.00 90.81 100 CYS A O 1
ATOM 762 N N . SER A 1 101 ? 14.501 8.722 -18.016 1.00 89.94 101 SER A N 1
ATOM 763 C CA . SER A 1 101 ? 15.888 8.243 -17.965 1.00 89.94 101 SER A CA 1
ATOM 764 C C . SER A 1 101 ? 16.855 9.198 -17.261 1.00 89.94 101 SER A C 1
ATOM 766 O O . SER A 1 101 ? 17.944 8.785 -16.882 1.00 89.94 101 SER A O 1
ATOM 768 N N . SER A 1 102 ? 16.497 10.476 -17.090 1.00 88.69 102 SER A N 1
ATOM 769 C CA . SER A 1 102 ? 17.398 11.500 -16.536 1.00 88.69 102 SER A CA 1
ATOM 770 C C . SER A 1 102 ? 17.761 11.287 -15.064 1.00 88.69 102 SER A C 1
ATOM 772 O O . SER A 1 102 ? 18.737 11.862 -14.596 1.00 88.69 102 SER A O 1
ATOM 774 N N . SER A 1 103 ? 16.975 10.494 -14.335 1.00 78.44 103 SER A N 1
ATOM 775 C CA . SER A 1 103 ? 17.169 10.188 -12.913 1.00 78.44 103 SER A CA 1
ATOM 776 C C . SER A 1 103 ? 17.152 8.682 -12.638 1.00 78.44 103 SER A C 1
ATOM 778 O O . SER A 1 103 ? 16.818 8.276 -11.530 1.00 78.44 103 SER A O 1
ATOM 780 N N . TRP A 1 104 ? 17.421 7.858 -13.655 1.00 89.81 104 TRP A N 1
ATOM 781 C CA . TRP A 1 104 ? 17.352 6.401 -13.550 1.00 89.81 104 TRP A CA 1
ATOM 782 C C . TRP A 1 104 ? 18.751 5.791 -13.621 1.00 89.81 104 TRP A C 1
ATOM 784 O O . TRP A 1 104 ? 19.352 5.730 -14.696 1.00 89.81 104 TRP A O 1
ATOM 794 N N . SER A 1 105 ? 19.271 5.354 -12.477 1.00 92.88 105 SER A N 1
ATOM 795 C CA . SER A 1 105 ? 20.560 4.675 -12.355 1.00 92.88 105 SER A CA 1
ATOM 796 C C . SER A 1 105 ? 20.404 3.151 -12.263 1.00 92.88 105 SER A C 1
ATOM 798 O O . SER A 1 105 ? 19.299 2.596 -12.253 1.00 92.88 105 SER A O 1
ATOM 800 N N . SER A 1 106 ? 21.538 2.449 -12.215 1.00 94.56 106 SER A N 1
ATOM 801 C CA . SER A 1 106 ? 21.595 1.002 -11.984 1.00 94.56 106 SER A CA 1
ATOM 802 C C . SER A 1 106 ? 20.971 0.591 -10.651 1.00 94.56 106 SER A C 1
ATOM 804 O O . SER A 1 106 ? 20.407 -0.496 -10.533 1.00 94.56 106 SER A O 1
ATOM 806 N N . GLU A 1 107 ? 21.055 1.462 -9.655 1.00 95.75 107 GLU A N 1
ATOM 807 C CA . GLU A 1 107 ? 20.551 1.265 -8.310 1.00 95.75 107 GLU A CA 1
ATOM 808 C C . GLU A 1 107 ? 19.019 1.234 -8.322 1.00 95.75 107 GLU A C 1
ATOM 810 O O . GLU A 1 107 ? 18.425 0.282 -7.808 1.00 95.75 107 GLU A O 1
ATOM 815 N N . GLU A 1 108 ? 18.373 2.196 -8.994 1.00 93.38 108 GLU A N 1
ATOM 816 C CA . GLU A 1 108 ? 16.915 2.184 -9.172 1.00 93.38 108 GLU A CA 1
ATOM 817 C C . GLU A 1 108 ? 16.457 1.006 -10.042 1.00 93.38 108 GLU A C 1
ATOM 819 O O . GLU A 1 108 ? 15.463 0.352 -9.717 1.00 93.38 108 GLU A O 1
ATOM 824 N N . ALA A 1 109 ? 17.203 0.673 -11.103 1.00 93.88 109 ALA A N 1
ATOM 825 C CA . ALA A 1 109 ? 16.907 -0.488 -11.943 1.00 93.88 109 ALA A CA 1
ATOM 826 C C . ALA A 1 109 ? 16.933 -1.804 -11.145 1.00 93.88 109 ALA A C 1
ATOM 828 O O . ALA A 1 109 ? 16.059 -2.652 -11.321 1.00 93.88 109 ALA A O 1
ATOM 829 N N . ASN A 1 110 ? 17.895 -1.962 -10.232 1.00 95.38 110 ASN A N 1
ATOM 830 C CA . ASN A 1 110 ? 18.000 -3.138 -9.370 1.00 95.38 110 ASN A CA 1
ATOM 831 C C . ASN A 1 110 ? 16.802 -3.262 -8.417 1.00 95.38 110 ASN A C 1
ATOM 833 O O . ASN A 1 110 ? 16.269 -4.355 -8.234 1.00 95.38 110 ASN A O 1
ATOM 837 N N . VAL A 1 111 ? 16.348 -2.152 -7.825 1.00 93.75 111 VAL A N 1
ATOM 838 C CA . VAL A 1 111 ? 15.134 -2.149 -6.991 1.00 93.75 111 VAL A CA 1
ATOM 839 C C . VAL A 1 111 ? 13.909 -2.523 -7.829 1.00 93.75 111 VAL A C 1
ATOM 841 O O . VAL A 1 111 ? 13.132 -3.379 -7.413 1.00 93.75 111 VAL A O 1
ATOM 844 N N . PHE A 1 112 ? 13.773 -1.960 -9.031 1.00 92.75 112 PHE A N 1
ATOM 845 C CA . PHE A 1 112 ? 12.657 -2.254 -9.931 1.00 92.75 112 PHE A CA 1
ATOM 846 C C . PHE A 1 112 ? 12.599 -3.733 -10.340 1.00 92.75 112 PHE A C 1
ATOM 848 O O . PHE A 1 112 ? 11.532 -4.344 -10.295 1.00 92.75 112 PHE A O 1
ATOM 855 N N . CYS A 1 113 ? 13.738 -4.340 -10.687 1.00 93.50 113 CYS A N 1
ATOM 856 C CA . CYS A 1 113 ? 13.814 -5.767 -11.009 1.00 93.50 113 CYS A CA 1
ATOM 857 C C . CYS A 1 113 ? 13.380 -6.649 -9.830 1.00 93.50 113 CYS A C 1
ATOM 859 O O . CYS A 1 113 ? 12.588 -7.570 -10.025 1.00 93.50 113 CYS A O 1
ATOM 861 N N . LYS A 1 114 ? 13.800 -6.313 -8.603 1.00 93.75 114 LYS A N 1
ATOM 862 C CA . LYS A 1 114 ? 13.365 -7.025 -7.391 1.00 93.75 114 LYS A CA 1
ATOM 863 C C . LYS A 1 114 ? 11.858 -6.922 -7.167 1.00 93.75 114 LYS A C 1
ATOM 865 O O . LYS A 1 114 ? 11.238 -7.909 -6.784 1.00 93.75 114 LYS A O 1
ATOM 870 N N . THR A 1 115 ? 11.250 -5.763 -7.439 1.00 90.19 115 THR A N 1
ATOM 871 C CA . THR A 1 115 ? 9.785 -5.592 -7.378 1.00 90.19 115 THR A CA 1
ATOM 872 C C . THR A 1 115 ? 9.057 -6.513 -8.360 1.00 90.19 115 THR A C 1
ATOM 874 O O . THR A 1 115 ? 7.955 -6.968 -8.068 1.00 90.19 115 THR A O 1
ATOM 877 N N . LEU A 1 116 ? 9.677 -6.828 -9.501 1.00 91.62 116 LEU A N 1
ATOM 878 C CA . LEU A 1 116 ? 9.151 -7.775 -10.488 1.00 91.62 116 LEU A CA 1
ATOM 879 C C . LEU A 1 116 ? 9.470 -9.247 -10.175 1.00 91.62 116 LEU A C 1
ATOM 881 O O . LEU A 1 116 ? 8.997 -10.126 -10.893 1.00 91.62 116 LEU A O 1
ATOM 885 N N . GLY A 1 117 ? 10.248 -9.523 -9.125 1.00 91.31 117 GLY A N 1
ATOM 886 C CA . GLY A 1 117 ? 10.650 -10.876 -8.738 1.00 91.31 117 GLY A CA 1
ATOM 887 C C . GLY A 1 117 ? 11.849 -11.445 -9.505 1.00 91.31 117 GLY A C 1
ATOM 888 O O . GLY A 1 117 ? 11.980 -12.668 -9.562 1.00 91.31 117 GLY A O 1
ATOM 889 N N . PHE A 1 118 ? 12.696 -10.590 -10.093 1.00 91.31 118 PHE A N 1
ATOM 890 C CA . PHE A 1 118 ? 13.988 -10.976 -10.682 1.00 91.31 118 PHE A CA 1
ATOM 891 C C . PHE A 1 118 ? 15.145 -10.906 -9.681 1.00 91.31 118 PHE A C 1
ATOM 893 O O . PHE A 1 118 ? 15.092 -10.063 -8.753 1.00 91.31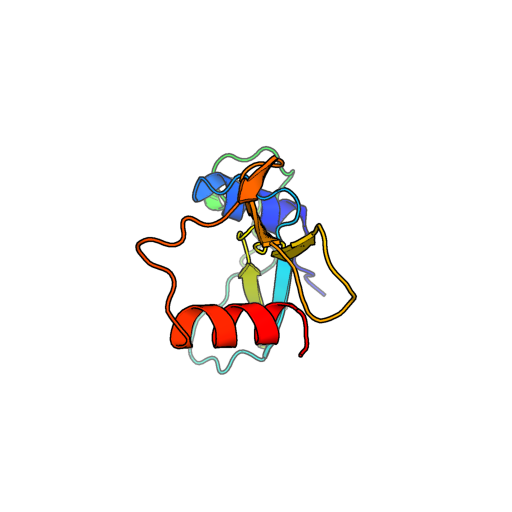 118 PHE A O 1
#

InterPro domains:
  IPR001190 SRCR domain [PF00530] (3-71)
  IPR001190 SRCR domain [PF00530] (80-118)
  IPR001190 SRCR domain [PS00420] (80-117)
  IPR001190 SRCR domain [PS50287] (1-71)
  IPR001190 SRCR domain [PS50287] (76-118)
  IPR036772 SRCR-like domain superfamily [G3DSA:3.10.250.10] (1-74)
  IPR036772 SRCR-like domain superfamily [G3DSA:3.10.250.10] (75-118)
  IPR036772 SRCR-like domain superfamily [SSF56487] (3-72)
  IPR036772 SRCR-like domain superfamily [SSF56487] (76-118)